Protein AF-A0AAV5D485-F1 (afdb_monomer_lite)

Radius of gyration: 48.55 Å; chains: 1; bounding box: 76×55×138 Å

Foldseek 3Di:
DVVLCVVQDDPNHGVDPLSVQLVVQLVVVQVVQVPDVPRDRQDPVNSVVSSVVSNVVSPPDDPPPPVAPPPRDDDDPVRVVVVVVVVVVVVVVVVVVVVVVVVVVVVVVVVVVVVVVVVVVVVVVVVVVVVVVVVVVVVVVVVVVPDDDD

Sequence (150 aa):
MELFMMTHTKNGEWTSEESREVYDNANNKITKRESRPYATAISDVEQNQTFQSANKETRSKSYKMHANGYLARYPTRKELLSEEYQRKVQQDASLVDAFRKLSERLEAQDAEWEEHRRQIEKMKKEREADREALKQAMSMMQAAQQRPSV

Structure (mmCIF, N/CA/C/O backbone):
data_AF-A0AAV5D485-F1
#
_entry.id   AF-A0AAV5D485-F1
#
loop_
_atom_site.group_PDB
_atom_site.id
_atom_site.type_symbol
_atom_site.label_atom_id
_atom_site.label_alt_id
_atom_site.label_comp_id
_atom_site.label_asym_id
_atom_site.label_entity_id
_atom_site.label_seq_id
_atom_site.pdbx_PDB_ins_code
_atom_site.Cartn_x
_atom_site.Cartn_y
_atom_site.Cartn_z
_atom_site.occupancy
_atom_site.B_iso_or_equiv
_atom_site.auth_seq_id
_atom_site.auth_comp_id
_atom_site.auth_asym_id
_atom_site.auth_atom_id
_atom_site.pdbx_PDB_model_num
ATOM 1 N N . MET A 1 1 ? -25.146 16.290 43.596 1.00 72.94 1 MET A N 1
ATOM 2 C CA . MET A 1 1 ? -24.415 15.363 44.502 1.00 72.94 1 MET A CA 1
ATOM 3 C C . MET A 1 1 ? -25.273 14.217 45.035 1.00 72.94 1 MET A C 1
ATOM 5 O O . MET A 1 1 ? -24.750 13.125 45.223 1.00 72.94 1 MET A O 1
ATOM 9 N N . GLU A 1 2 ? -26.576 14.425 45.219 1.00 76.75 2 GLU A N 1
ATOM 10 C CA . GLU A 1 2 ? -27.507 13.429 45.775 1.00 76.75 2 GLU A CA 1
ATOM 11 C C . GLU A 1 2 ? -27.517 12.085 45.036 1.00 76.75 2 GLU A C 1
ATOM 13 O O . GLU A 1 2 ? -27.433 11.039 45.671 1.00 76.75 2 GLU A O 1
ATOM 18 N N . LEU A 1 3 ? -27.516 12.094 43.697 1.00 80.12 3 LEU A N 1
ATOM 19 C CA . LEU A 1 3 ? -27.519 10.862 42.897 1.00 80.12 3 LEU A CA 1
ATOM 20 C C . LEU A 1 3 ? -26.296 9.964 43.166 1.00 80.12 3 LEU A C 1
ATOM 22 O O . LEU A 1 3 ? -26.411 8.738 43.172 1.00 80.12 3 LEU A O 1
ATOM 26 N N . PHE A 1 4 ? -25.126 10.561 43.413 1.00 80.94 4 PHE A N 1
ATOM 27 C CA . PHE A 1 4 ? -23.929 9.797 43.758 1.00 80.94 4 PHE A CA 1
ATOM 28 C C . PHE A 1 4 ? -24.048 9.185 45.155 1.00 80.94 4 PHE A C 1
ATOM 30 O O . PHE A 1 4 ? -23.771 8.003 45.325 1.00 80.94 4 PHE A O 1
ATOM 37 N N . MET A 1 5 ? -24.543 9.944 46.140 1.00 83.19 5 MET A N 1
ATOM 38 C CA . MET A 1 5 ? -24.822 9.386 47.467 1.00 83.19 5 MET A CA 1
ATOM 39 C C . MET A 1 5 ? -25.819 8.231 47.390 1.00 83.19 5 MET A C 1
ATOM 41 O O . MET A 1 5 ? -25.569 7.180 47.964 1.00 83.19 5 MET A O 1
ATOM 45 N N . MET A 1 6 ? -26.908 8.368 46.629 1.00 83.75 6 MET A N 1
ATOM 46 C CA . MET A 1 6 ? -27.919 7.312 46.494 1.00 83.75 6 MET A CA 1
ATOM 47 C C . MET A 1 6 ? -27.374 6.009 45.898 1.00 83.75 6 MET A C 1
ATOM 49 O O . MET A 1 6 ? -27.888 4.937 46.196 1.00 83.75 6 MET A O 1
ATOM 53 N N . THR A 1 7 ? -26.359 6.090 45.037 1.00 83.44 7 THR A N 1
ATOM 54 C CA . THR A 1 7 ? -25.790 4.923 44.344 1.00 83.44 7 THR A CA 1
ATOM 55 C C . THR A 1 7 ? -24.578 4.331 45.064 1.00 83.44 7 THR A C 1
ATOM 57 O O . THR A 1 7 ? -24.267 3.156 44.875 1.00 83.44 7 THR A O 1
ATOM 60 N N . HIS A 1 8 ? -23.923 5.118 45.921 1.00 82.38 8 HIS A N 1
ATOM 61 C CA . HIS A 1 8 ? -22.726 4.735 46.671 1.00 82.38 8 HIS A CA 1
ATOM 62 C C . HIS A 1 8 ? -22.936 4.686 48.190 1.00 82.38 8 HIS A C 1
ATOM 64 O O . HIS A 1 8 ? -21.973 4.540 48.942 1.00 82.38 8 HIS A O 1
ATOM 70 N N . THR A 1 9 ? -24.185 4.746 48.653 1.00 86.94 9 THR A N 1
ATOM 71 C CA . THR A 1 9 ? -24.559 4.451 50.039 1.00 86.94 9 THR A CA 1
ATOM 72 C C . THR A 1 9 ? -25.636 3.373 50.083 1.00 86.94 9 THR A C 1
ATOM 74 O O . THR A 1 9 ? -26.479 3.266 49.192 1.00 86.94 9 THR A O 1
ATOM 77 N N . LYS A 1 10 ? -25.606 2.542 51.122 1.00 87.88 10 LYS A N 1
ATOM 78 C CA . LYS A 1 10 ? -26.622 1.534 51.417 1.00 87.88 10 LYS A CA 1
ATOM 79 C C . LYS A 1 10 ? -26.998 1.676 52.884 1.00 87.88 10 LYS A C 1
ATOM 81 O O . LYS A 1 10 ? -26.129 1.633 53.743 1.00 87.88 10 LYS A O 1
ATOM 86 N N . ASN A 1 11 ? -28.286 1.863 53.171 1.00 86.44 11 ASN A N 1
ATOM 87 C CA . ASN A 1 11 ? -28.793 2.102 54.530 1.00 86.44 11 ASN A CA 1
ATOM 88 C C . ASN A 1 11 ? -28.126 3.297 55.249 1.00 86.44 11 ASN A C 1
ATOM 90 O O . ASN A 1 11 ? -27.992 3.286 56.467 1.00 86.44 11 ASN A O 1
ATOM 94 N N . GLY A 1 12 ? -27.700 4.321 54.501 1.00 83.06 12 GLY A N 1
ATOM 95 C CA . GLY A 1 12 ? -27.015 5.496 55.054 1.00 83.06 12 GLY A CA 1
ATOM 96 C C . GLY A 1 12 ? -25.510 5.316 55.289 1.00 83.06 12 GLY A C 1
ATOM 97 O O . GLY A 1 12 ? -24.844 6.281 55.651 1.00 83.06 12 GLY A O 1
ATOM 98 N N . GLU A 1 13 ? -24.958 4.129 55.033 1.00 87.62 13 GLU A N 1
ATOM 99 C CA . GLU A 1 13 ? -23.520 3.862 55.106 1.00 87.62 13 GLU A CA 1
ATOM 100 C C . GLU A 1 13 ? -22.894 3.842 53.709 1.00 87.62 13 GLU A C 1
ATOM 102 O O . GLU A 1 13 ? -23.501 3.362 52.751 1.00 87.62 13 GLU A O 1
ATOM 107 N N . TRP A 1 14 ? -21.668 4.350 53.576 1.00 90.25 14 TRP A N 1
ATOM 108 C CA . TRP A 1 14 ? -20.922 4.308 52.317 1.00 90.25 14 TRP A CA 1
ATOM 109 C C . TRP A 1 14 ? -20.621 2.868 51.900 1.00 90.25 14 TRP A C 1
ATOM 111 O O . TRP A 1 14 ? -20.167 2.057 52.701 1.00 90.25 14 TRP A O 1
ATOM 121 N N . THR A 1 15 ? -20.827 2.549 50.623 1.00 86.00 15 THR A N 1
ATOM 122 C CA . THR A 1 15 ? -20.554 1.206 50.087 1.00 86.00 15 THR A CA 1
ATOM 123 C C . THR A 1 15 ? -19.058 0.898 49.992 1.00 86.00 15 THR A C 1
ATOM 125 O O . THR A 1 15 ? -18.679 -0.265 49.887 1.00 86.00 15 THR A O 1
ATOM 128 N N . SER A 1 16 ? -18.204 1.926 50.004 1.00 86.12 16 SER A N 1
ATOM 129 C CA . SER A 1 16 ? -16.743 1.814 50.014 1.00 86.12 16 SER A CA 1
ATOM 130 C C . SER A 1 16 ? -16.101 3.104 50.524 1.00 86.12 16 SER A C 1
ATOM 132 O O . SER A 1 16 ? -16.638 4.193 50.302 1.00 86.12 16 SER A O 1
ATOM 134 N N . GLU A 1 17 ? -14.925 2.982 51.143 1.00 84.62 17 GLU A N 1
ATOM 135 C CA . GLU A 1 17 ? -14.122 4.134 51.579 1.00 84.62 17 GLU A CA 1
ATOM 136 C C . GLU A 1 17 ? -13.715 5.008 50.383 1.00 84.62 17 GLU A C 1
ATOM 138 O O . GLU A 1 17 ? -13.823 6.225 50.429 1.00 84.62 17 GLU A O 1
ATOM 143 N N . GLU A 1 18 ? -13.390 4.386 49.248 1.00 83.62 18 GLU A N 1
ATOM 144 C CA . GLU A 1 18 ? -13.063 5.083 47.997 1.00 83.62 18 GLU A CA 1
ATOM 145 C C . GLU A 1 18 ? -14.213 5.995 47.531 1.00 83.62 18 GLU A C 1
ATOM 147 O O . GLU A 1 18 ? -13.994 7.118 47.081 1.00 83.62 18 GLU A O 1
ATOM 152 N N . SER A 1 19 ? -15.465 5.540 47.664 1.00 84.75 19 SER A N 1
ATOM 153 C CA . SER A 1 19 ? -16.630 6.355 47.292 1.00 84.75 19 SER A CA 1
ATOM 154 C C . SER A 1 19 ? -16.843 7.525 48.249 1.00 84.75 19 SER A C 1
ATOM 156 O O . SER A 1 19 ? -17.218 8.615 47.810 1.00 84.75 19 SER A O 1
ATOM 158 N N . ARG A 1 20 ? -16.571 7.315 49.540 1.00 87.81 20 ARG A N 1
ATOM 159 C CA . ARG A 1 20 ? -16.595 8.371 50.553 1.00 87.81 20 ARG A CA 1
ATOM 160 C C . ARG A 1 20 ? -15.533 9.432 50.266 1.00 87.81 20 ARG A C 1
ATOM 162 O O . ARG A 1 20 ? -15.857 10.614 50.226 1.00 87.81 20 ARG A O 1
ATOM 169 N N . GLU A 1 21 ? -14.303 9.021 49.970 1.00 87.50 21 GLU A N 1
ATOM 170 C CA . GLU A 1 21 ? -13.198 9.926 49.633 1.00 87.50 21 GLU A CA 1
ATOM 171 C C . GLU A 1 21 ? -13.497 10.782 48.393 1.00 87.50 21 GLU A C 1
ATOM 173 O O . GLU A 1 21 ? -13.225 11.986 48.385 1.00 87.50 21 GLU A O 1
ATOM 178 N N . VAL A 1 22 ? -14.096 10.194 47.348 1.00 87.38 22 VAL A N 1
ATOM 179 C CA . VAL A 1 22 ? -14.544 10.933 46.153 1.00 87.38 22 VAL A CA 1
ATOM 180 C C . VAL A 1 22 ? -15.555 12.008 46.521 1.00 87.38 22 VAL A C 1
ATOM 182 O O . VAL A 1 22 ? -15.443 13.150 46.062 1.00 87.38 22 VAL A O 1
ATOM 185 N N . TYR A 1 23 ? -16.545 11.636 47.331 1.00 88.75 23 TYR A N 1
ATOM 186 C CA . TYR A 1 23 ? -17.597 12.542 47.756 1.00 88.75 23 TYR A CA 1
ATOM 187 C C . TYR A 1 23 ? -17.038 13.691 48.593 1.00 88.75 23 TYR A C 1
ATOM 189 O O . TYR A 1 23 ? -17.278 14.852 48.266 1.00 88.75 23 TYR A O 1
ATOM 197 N N . ASP A 1 24 ? -16.227 13.383 49.604 1.00 89.88 24 ASP A N 1
ATOM 198 C CA . ASP A 1 24 ? -15.631 14.373 50.496 1.00 89.88 24 ASP A CA 1
ATOM 199 C C . ASP A 1 24 ? -14.693 15.320 49.731 1.00 89.88 24 ASP A C 1
ATOM 201 O O . ASP A 1 24 ? -14.731 16.535 49.933 1.00 89.88 24 ASP A O 1
ATOM 205 N N . ASN A 1 25 ? -13.891 14.811 48.789 1.00 89.56 25 ASN A N 1
ATOM 206 C CA . ASN A 1 25 ? -13.032 15.633 47.931 1.00 89.56 25 ASN A CA 1
ATOM 207 C C . ASN A 1 25 ? -13.859 16.591 47.055 1.00 89.56 25 ASN A C 1
ATOM 209 O O . ASN A 1 25 ? -13.620 17.804 47.058 1.00 89.56 25 ASN A O 1
ATOM 213 N N . ALA A 1 26 ? -14.860 16.071 46.340 1.00 87.62 26 ALA A N 1
ATOM 214 C CA . ALA A 1 26 ? -15.723 16.885 45.491 1.00 87.62 26 ALA A CA 1
ATOM 215 C C . ALA A 1 26 ? -16.484 17.940 46.308 1.00 87.62 26 ALA A C 1
ATOM 217 O O . ALA A 1 26 ? -16.530 19.106 45.913 1.00 87.62 26 ALA A O 1
ATOM 218 N N . ASN A 1 27 ? -17.026 17.551 47.464 1.00 89.38 27 ASN A N 1
ATOM 219 C CA . ASN A 1 27 ? -17.780 18.434 48.348 1.00 89.38 27 ASN A CA 1
ATOM 220 C C . ASN A 1 27 ? -16.886 19.553 48.887 1.00 89.38 27 ASN A C 1
ATOM 222 O O . ASN A 1 27 ? -17.217 20.727 48.767 1.00 89.38 27 ASN A O 1
ATOM 226 N N . ASN A 1 28 ? -15.675 19.221 49.337 1.00 89.69 28 ASN A N 1
ATOM 227 C CA . ASN A 1 28 ? -14.696 20.214 49.771 1.00 89.69 28 ASN A CA 1
ATOM 228 C C . ASN A 1 28 ? -14.326 21.215 48.664 1.00 89.69 28 ASN A C 1
ATOM 230 O O . ASN A 1 28 ? -14.114 22.394 48.951 1.00 89.69 28 ASN A O 1
ATOM 234 N N . LYS A 1 29 ? -14.234 20.782 47.399 1.00 87.44 29 LYS A N 1
ATOM 235 C CA . LYS A 1 29 ? -13.955 21.673 46.257 1.00 87.44 29 LYS A CA 1
ATOM 236 C C . LYS A 1 29 ? -15.122 22.622 45.964 1.00 87.44 29 LYS A C 1
ATOM 238 O O . LYS A 1 29 ? -14.873 23.800 45.702 1.00 87.44 29 LYS A O 1
ATOM 243 N N . ILE A 1 30 ? -16.359 22.131 46.042 1.00 86.88 30 ILE A N 1
ATOM 244 C CA . ILE A 1 30 ? -17.581 22.933 45.874 1.00 86.88 30 ILE A CA 1
ATOM 245 C C . ILE A 1 30 ? -17.686 23.963 47.000 1.00 86.88 30 ILE A C 1
ATOM 247 O O . ILE A 1 30 ? -17.680 25.161 46.721 1.00 86.88 30 ILE A O 1
ATOM 251 N N . THR A 1 31 ? -17.613 23.529 48.259 1.00 87.31 31 THR A N 1
ATOM 252 C CA . THR A 1 31 ? -17.688 24.413 49.431 1.00 87.31 31 THR A CA 1
ATOM 253 C C . THR A 1 31 ? -16.603 25.491 49.409 1.00 87.31 31 THR A C 1
ATOM 255 O O . THR A 1 31 ? -16.870 26.660 49.678 1.00 87.31 31 THR A O 1
ATOM 258 N N . LYS A 1 32 ? -15.364 25.148 49.024 1.00 85.94 32 LYS A N 1
ATOM 259 C CA . LYS A 1 32 ? -14.275 26.134 48.879 1.00 85.94 32 LYS A CA 1
ATOM 260 C C . LYS A 1 32 ? -14.545 27.175 47.797 1.00 85.94 32 LYS A C 1
ATOM 262 O O . LYS A 1 32 ? -14.029 28.286 47.897 1.00 85.94 32 LYS A O 1
ATOM 267 N N . ARG A 1 33 ? -15.270 26.817 46.737 1.00 83.56 33 ARG A N 1
ATOM 268 C CA . ARG A 1 33 ? -15.612 27.731 45.643 1.00 83.56 33 ARG A CA 1
ATOM 269 C C . ARG A 1 33 ? -16.785 28.631 46.031 1.00 83.56 33 ARG A C 1
ATOM 271 O O . ARG A 1 33 ? -16.713 29.821 45.748 1.00 83.56 33 ARG A O 1
ATOM 278 N N . GLU A 1 34 ? -17.778 28.098 46.736 1.00 84.38 34 GLU A N 1
ATOM 279 C CA . GLU A 1 34 ? -18.914 28.860 47.279 1.00 84.38 34 GLU A CA 1
ATOM 280 C C . GLU A 1 34 ? -18.498 29.808 48.410 1.00 84.38 34 GLU A C 1
ATOM 282 O O . GLU A 1 34 ? -19.026 30.907 48.524 1.00 84.38 34 GLU A O 1
ATOM 287 N N . SER A 1 35 ? -17.485 29.439 49.198 1.00 84.19 35 SER A N 1
ATOM 288 C CA . SER A 1 35 ? -16.941 30.277 50.275 1.00 84.19 35 SER A CA 1
ATOM 289 C C . SER A 1 35 ? -16.144 31.499 49.783 1.00 84.19 35 SER A C 1
ATOM 291 O O . SER A 1 35 ? -15.653 32.274 50.610 1.00 84.19 35 SER A O 1
ATOM 293 N N . ARG A 1 36 ? -15.948 31.686 48.469 1.00 83.75 36 ARG A N 1
ATOM 294 C CA . ARG A 1 36 ? -15.207 32.841 47.936 1.00 83.75 36 ARG A CA 1
ATOM 295 C C . ARG A 1 36 ? -16.108 34.081 47.889 1.00 83.75 36 ARG A C 1
ATOM 297 O O . ARG A 1 36 ? -17.229 33.993 47.389 1.00 83.75 36 ARG A O 1
ATOM 304 N N . PRO A 1 37 ? -15.626 35.256 48.330 1.00 73.25 37 PRO A N 1
ATOM 305 C CA . PRO A 1 37 ? -16.383 36.491 48.175 1.00 73.25 37 PRO A CA 1
ATOM 306 C C . PRO A 1 37 ? -16.613 36.763 46.680 1.00 73.25 37 PRO A C 1
ATOM 308 O O . PRO A 1 37 ? -15.684 36.639 45.881 1.00 73.25 37 PRO A O 1
ATOM 311 N N . TYR A 1 38 ? -17.852 37.113 46.318 1.00 75.88 38 TYR A N 1
ATOM 312 C CA . TYR A 1 38 ? -18.328 37.308 44.936 1.00 75.88 38 TYR A CA 1
ATOM 313 C C . TYR A 1 38 ? -18.413 36.039 44.066 1.00 75.88 38 TYR A C 1
ATOM 315 O O . TYR A 1 38 ? -18.474 36.138 42.840 1.00 75.88 38 TYR A O 1
ATOM 323 N N . ALA A 1 39 ? -18.437 34.842 44.662 1.00 74.62 39 ALA A N 1
ATOM 324 C CA . ALA A 1 39 ? -18.691 33.619 43.909 1.00 74.62 39 ALA A CA 1
ATOM 325 C C . ALA A 1 39 ? -20.122 33.590 43.352 1.00 74.62 39 ALA A C 1
ATOM 327 O O . ALA A 1 39 ? -21.098 33.776 44.077 1.00 74.62 39 ALA A O 1
ATOM 328 N N . THR A 1 40 ? -20.249 33.317 42.055 1.00 80.12 40 THR A N 1
ATOM 329 C CA . THR A 1 40 ? -21.530 32.939 41.451 1.00 80.12 40 THR A CA 1
ATOM 330 C C . THR A 1 40 ? -21.951 31.569 41.981 1.00 80.12 40 THR A C 1
ATOM 332 O O . THR A 1 40 ? -21.098 30.695 42.163 1.00 80.12 40 THR A O 1
ATOM 335 N N . ALA A 1 41 ? -23.254 31.382 42.216 1.00 79.81 41 ALA A N 1
ATOM 336 C CA . ALA A 1 41 ? -23.816 30.081 42.565 1.00 79.81 41 ALA A CA 1
ATOM 337 C C . ALA A 1 41 ? -23.369 29.030 41.540 1.00 79.81 41 ALA A C 1
ATOM 339 O O . ALA A 1 41 ? -23.443 29.261 40.331 1.00 79.81 41 ALA A O 1
ATOM 340 N N . ILE A 1 42 ? -22.861 27.902 42.031 1.00 81.25 42 ILE A N 1
ATOM 341 C CA . ILE A 1 42 ? -22.319 26.851 41.175 1.00 81.25 42 ILE A CA 1
ATOM 342 C C . ILE A 1 42 ? -23.494 26.131 40.524 1.00 81.25 42 ILE A C 1
ATOM 344 O O . ILE A 1 42 ? -24.352 25.587 41.214 1.00 81.25 42 ILE A O 1
ATOM 348 N N . SER A 1 43 ? -23.523 26.122 39.195 1.00 85.25 43 SER A N 1
ATOM 349 C CA . SER A 1 43 ? -24.560 25.410 38.448 1.00 85.25 43 SER A CA 1
ATOM 350 C C . SER A 1 43 ? -24.423 23.890 38.591 1.00 85.25 43 SER A C 1
ATOM 352 O O . SER A 1 43 ? -23.322 23.369 38.785 1.00 85.25 43 SER A O 1
ATOM 354 N N . ASP A 1 44 ? -25.517 23.150 38.399 1.00 79.00 44 ASP A N 1
ATOM 355 C CA . ASP A 1 44 ? -25.516 21.677 38.445 1.00 79.00 44 ASP A CA 1
ATOM 356 C C . ASP A 1 44 ? -24.479 21.049 37.498 1.00 79.00 44 ASP A C 1
ATOM 358 O O . ASP A 1 44 ? -23.845 20.039 37.820 1.00 79.00 44 ASP A O 1
ATOM 362 N N . VAL A 1 45 ? -24.254 21.675 36.337 1.00 80.06 45 VAL A N 1
ATOM 363 C CA . VAL A 1 45 ? -23.249 21.246 35.353 1.00 80.06 45 VAL A CA 1
ATOM 364 C C . VAL A 1 45 ? -21.835 21.368 35.928 1.00 80.06 45 VAL A C 1
ATOM 366 O O . VAL A 1 45 ? -21.031 20.442 35.803 1.00 80.06 45 VAL A O 1
ATOM 369 N N . GLU A 1 46 ? -21.532 22.471 36.610 1.00 82.19 46 GLU A N 1
ATOM 370 C CA . GLU A 1 46 ? -20.226 22.707 37.233 1.00 82.19 46 GLU A CA 1
ATOM 371 C C . GLU A 1 46 ? -20.001 21.839 38.475 1.00 82.19 46 GLU A C 1
ATOM 373 O O . GLU A 1 46 ? -18.880 21.369 38.708 1.00 82.19 46 GLU A O 1
ATOM 378 N N . GLN A 1 47 ? -21.058 21.577 39.251 1.00 81.00 47 GLN A N 1
ATOM 379 C CA . GLN A 1 47 ? -21.007 20.622 40.357 1.00 81.00 47 GLN A CA 1
ATOM 380 C C . GLN A 1 47 ? -20.683 19.217 39.836 1.00 81.00 47 GLN A C 1
ATOM 382 O O . GLN A 1 47 ? -19.778 18.555 40.347 1.00 81.00 47 GLN A O 1
ATOM 387 N N . ASN A 1 48 ? -21.362 18.778 38.771 1.00 80.31 48 ASN A N 1
ATOM 388 C CA . ASN A 1 48 ? -21.111 17.487 38.133 1.00 80.31 48 ASN A CA 1
ATOM 389 C C . ASN A 1 48 ? -19.688 17.394 37.562 1.00 80.31 48 ASN A C 1
ATOM 391 O O . ASN A 1 48 ? -19.024 16.367 37.695 1.00 80.31 48 ASN A O 1
ATOM 395 N N . GLN A 1 49 ? -19.176 18.471 36.966 1.00 83.19 49 GLN A N 1
ATOM 396 C CA . GLN A 1 49 ? -17.814 18.493 36.437 1.00 83.19 49 GLN A CA 1
ATOM 397 C C . GLN A 1 49 ? -16.754 18.405 37.544 1.00 83.19 49 GLN A C 1
ATOM 399 O O . GLN A 1 49 ? -15.773 17.671 37.401 1.00 83.19 49 GLN A O 1
ATOM 404 N N . THR A 1 50 ? -16.979 19.090 38.667 1.00 84.62 50 THR A N 1
ATOM 405 C CA . THR A 1 50 ? -16.137 18.997 39.874 1.00 84.62 50 THR A CA 1
ATOM 406 C C . THR A 1 50 ? -16.161 17.586 40.466 1.00 84.62 50 THR A C 1
ATOM 408 O O . THR A 1 50 ? -15.149 17.068 40.935 1.00 84.62 50 THR A O 1
ATOM 411 N N . PHE A 1 51 ? -17.315 16.931 40.397 1.00 81.00 51 PHE A N 1
ATOM 412 C CA . PHE A 1 51 ? -17.480 15.563 40.853 1.00 81.00 51 PHE A CA 1
ATOM 413 C C . PHE A 1 51 ? -16.731 14.554 39.964 1.00 81.00 51 PHE A C 1
ATOM 415 O O . PHE A 1 51 ? -15.983 13.704 40.449 1.00 81.00 51 PHE A O 1
ATOM 422 N N . GLN A 1 52 ? -16.873 14.676 38.642 1.00 77.75 52 GLN A N 1
ATOM 423 C CA . GLN A 1 52 ? -16.171 13.819 37.685 1.00 77.75 52 GLN A CA 1
ATOM 424 C C . GLN A 1 52 ? -14.649 13.958 37.777 1.00 77.75 52 GLN A C 1
ATOM 426 O O . GLN A 1 52 ? -13.945 12.964 37.596 1.00 77.75 52 GLN A O 1
ATOM 431 N N . SER A 1 53 ? -14.125 15.156 38.052 1.00 81.56 53 SER A N 1
ATOM 432 C CA . SER A 1 53 ? -12.685 15.343 38.250 1.00 81.56 53 SER A CA 1
ATOM 433 C C . SER A 1 53 ? -12.193 14.676 39.538 1.00 81.56 53 SER A C 1
ATOM 435 O O . SER A 1 53 ? -11.218 13.932 39.481 1.00 81.56 53 SER A O 1
ATOM 437 N N . ALA A 1 54 ? -12.905 14.821 40.661 1.00 83.19 54 ALA A N 1
ATOM 438 C CA . ALA A 1 54 ? -12.567 14.141 41.919 1.00 83.19 54 ALA A CA 1
ATOM 439 C C . ALA A 1 54 ? -12.603 12.601 41.804 1.00 83.19 54 ALA A C 1
ATOM 441 O O . ALA A 1 54 ? -11.732 11.910 42.331 1.00 83.19 54 ALA A O 1
ATOM 442 N N . ASN A 1 55 ? -13.565 12.050 41.059 1.00 77.25 55 ASN A N 1
ATOM 443 C CA . ASN A 1 55 ? -13.651 10.610 40.789 1.00 77.25 55 ASN A CA 1
ATOM 444 C C . ASN A 1 55 ? -12.495 10.100 39.899 1.00 77.25 55 ASN A C 1
ATOM 446 O O . ASN A 1 55 ? -12.021 8.977 40.049 1.00 77.25 55 ASN A O 1
ATOM 450 N N . LYS A 1 56 ? -12.007 10.927 38.965 1.00 74.75 56 LYS A N 1
ATOM 451 C CA . LYS A 1 56 ? -10.832 10.593 38.140 1.00 74.75 56 LYS A CA 1
ATOM 452 C C . LYS A 1 56 ? -9.526 10.641 38.932 1.00 74.75 56 LYS A C 1
ATOM 454 O O . LYS A 1 56 ? -8.658 9.811 38.693 1.00 74.75 56 LYS A O 1
ATOM 459 N N . GLU A 1 57 ? -9.386 11.596 39.850 1.00 74.69 57 GLU A N 1
ATOM 460 C CA . GLU A 1 57 ? -8.193 11.746 40.700 1.00 74.69 57 GLU A CA 1
ATOM 461 C C . GLU A 1 57 ? -7.991 10.550 41.645 1.00 74.69 57 GLU A C 1
ATOM 463 O O . GLU A 1 57 ? -6.861 10.139 41.892 1.00 74.69 57 GLU A O 1
ATOM 468 N N . THR A 1 58 ? -9.083 9.974 42.145 1.00 65.81 58 THR A N 1
ATOM 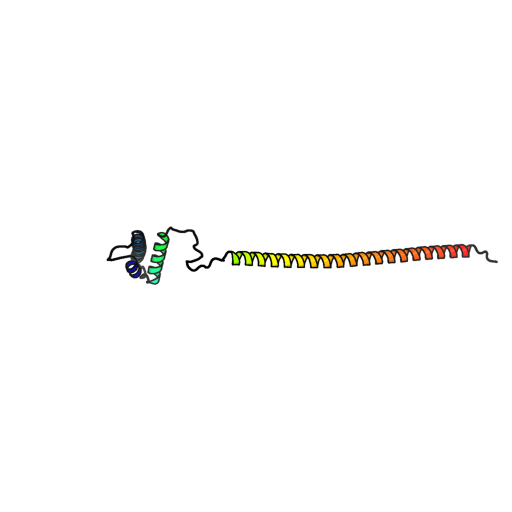469 C CA . THR A 1 58 ? -9.088 8.842 43.091 1.00 65.81 58 THR A CA 1
ATOM 470 C C . THR A 1 58 ? -9.005 7.479 42.396 1.00 65.81 58 THR A C 1
ATOM 472 O O . THR A 1 58 ? -8.381 6.555 42.918 1.00 65.81 58 THR A O 1
ATOM 475 N N . ARG A 1 59 ? -9.554 7.325 41.178 1.00 58.94 59 ARG A N 1
ATOM 476 C CA . ARG A 1 59 ? -9.438 6.081 40.391 1.00 58.94 59 ARG A CA 1
ATOM 477 C C . ARG A 1 59 ? -8.092 5.972 39.673 1.00 58.94 59 ARG A C 1
ATOM 479 O O . ARG A 1 59 ? -8.010 6.011 38.447 1.00 58.94 59 ARG A O 1
ATOM 486 N N . SER A 1 60 ? -7.029 5.706 40.424 1.00 59.91 60 SER A N 1
ATOM 487 C CA . SER A 1 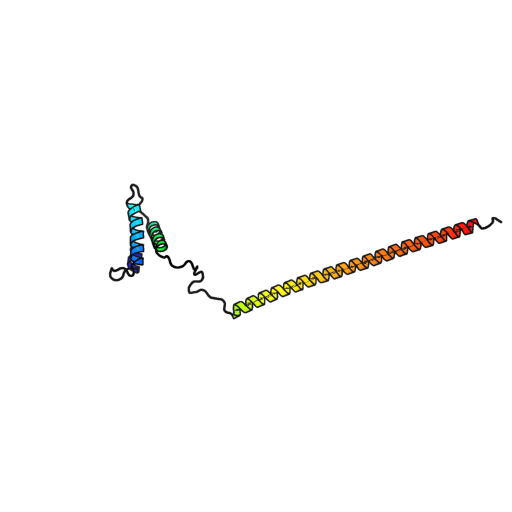60 ? -5.744 5.273 39.862 1.00 59.91 60 SER A CA 1
ATOM 488 C C . SER A 1 60 ? -5.710 3.756 39.631 1.00 59.91 60 SER A C 1
ATOM 490 O O . SER A 1 60 ? -4.990 3.071 40.341 1.00 59.91 60 SER A O 1
ATOM 492 N N . LYS A 1 61 ? -6.470 3.197 38.667 1.00 52.75 61 LYS A N 1
ATOM 493 C CA . LYS A 1 61 ? -6.227 1.831 38.120 1.00 52.75 61 LYS A CA 1
ATOM 494 C C . LYS A 1 61 ? -6.739 1.669 36.684 1.00 52.75 61 LYS A C 1
ATOM 496 O O . LYS A 1 61 ? -7.824 1.146 36.460 1.00 52.75 61 LYS A O 1
ATOM 501 N N . SER A 1 62 ? -5.920 2.097 35.720 1.00 48.09 62 SER A N 1
ATOM 502 C CA . SER A 1 62 ? -5.509 1.325 34.530 1.00 48.09 62 SER A CA 1
ATOM 503 C C . SER A 1 62 ? -5.009 2.281 33.440 1.00 48.09 62 SER A C 1
ATOM 505 O O . SER A 1 62 ? -5.790 2.904 32.731 1.00 48.09 62 SER A O 1
ATOM 507 N N . TYR A 1 63 ? -3.688 2.357 33.263 1.00 47.00 63 TYR A N 1
ATOM 508 C CA . TYR A 1 63 ? -3.072 2.927 32.056 1.00 47.00 63 TYR A CA 1
ATOM 509 C C . TYR A 1 63 ? -3.278 2.013 30.828 1.00 47.00 63 TYR A C 1
ATOM 511 O O . TYR A 1 63 ? -2.902 2.359 29.711 1.00 47.00 63 TYR A O 1
ATOM 519 N N . LYS A 1 64 ? -3.896 0.830 30.997 1.00 48.50 64 LYS A N 1
ATOM 520 C CA . LYS A 1 64 ? -4.363 0.053 29.852 1.00 48.50 64 LYS A CA 1
ATOM 521 C C . LYS A 1 64 ? -5.615 0.741 29.339 1.00 48.50 64 LYS A C 1
ATOM 523 O O . LYS A 1 64 ? -6.685 0.618 29.928 1.00 48.50 64 LYS A O 1
ATOM 528 N N . MET A 1 65 ? -5.470 1.433 28.215 1.00 48.12 65 MET A N 1
ATOM 529 C CA . MET A 1 65 ? -6.563 1.636 27.276 1.00 48.12 65 MET A CA 1
ATOM 530 C C . MET A 1 65 ? -7.296 0.297 27.114 1.00 48.12 65 MET A C 1
ATOM 532 O O . MET A 1 65 ? -6.854 -0.577 26.371 1.00 48.12 65 MET A O 1
ATOM 536 N N . HIS A 1 66 ? -8.414 0.106 27.815 1.00 52.81 66 HIS A N 1
ATOM 537 C CA . HIS A 1 66 ? -9.394 -0.909 27.453 1.00 52.81 66 HIS A CA 1
ATOM 538 C C . HIS A 1 66 ? -10.108 -0.375 26.212 1.00 52.81 66 HIS A C 1
ATOM 540 O O . HIS A 1 66 ? -11.281 -0.026 26.254 1.00 52.81 66 HIS A O 1
ATOM 546 N N . ALA A 1 67 ? -9.370 -0.242 25.107 1.00 52.69 67 ALA A N 1
ATOM 547 C CA . ALA A 1 67 ? -9.859 0.309 23.847 1.00 52.69 67 ALA A CA 1
ATOM 548 C C . ALA A 1 67 ? -10.892 -0.598 23.166 1.00 52.69 67 ALA A C 1
ATOM 550 O O . ALA A 1 67 ? -11.271 -0.350 22.035 1.00 52.69 67 ALA A O 1
ATOM 551 N N . ASN A 1 68 ? -11.358 -1.636 23.849 1.00 59.56 68 ASN A N 1
ATOM 552 C CA . ASN A 1 68 ? -12.280 -2.627 23.353 1.00 59.56 68 ASN A CA 1
ATOM 553 C C . ASN A 1 68 ? -13.171 -2.986 24.542 1.00 59.56 68 ASN A C 1
ATOM 555 O O . ASN A 1 68 ? -12.769 -3.743 25.424 1.00 59.56 68 ASN A O 1
ATOM 559 N N . GLY A 1 69 ? -14.331 -2.329 24.627 1.00 65.25 69 GLY A N 1
ATOM 560 C CA . GLY A 1 69 ? -15.315 -2.579 25.677 1.00 65.25 69 GLY A CA 1
ATOM 561 C C . GLY A 1 69 ? -15.759 -4.044 25.704 1.00 65.25 69 GLY A C 1
ATOM 562 O O . GLY A 1 69 ? -15.425 -4.836 24.832 1.00 65.25 69 GLY A O 1
ATOM 563 N N . TYR A 1 70 ? -16.577 -4.405 26.682 1.00 67.81 70 TYR A N 1
ATOM 564 C CA . TYR A 1 70 ? -17.134 -5.756 26.868 1.00 67.81 70 TYR A CA 1
ATOM 565 C C . TYR A 1 70 ? -17.909 -6.311 25.648 1.00 67.81 70 TYR A C 1
ATOM 567 O O . TYR A 1 70 ? -18.185 -7.504 25.598 1.00 67.81 70 TYR A O 1
ATOM 575 N N . LEU A 1 71 ? -18.229 -5.473 24.654 1.00 73.62 71 LEU A N 1
ATOM 576 C CA . LEU A 1 71 ? -18.847 -5.854 23.375 1.00 73.62 71 LEU A CA 1
ATOM 577 C C . LEU A 1 71 ? -17.866 -5.918 22.193 1.00 73.62 71 LEU A C 1
ATOM 579 O O . LEU A 1 71 ? -18.289 -6.118 21.055 1.00 73.62 71 LEU A O 1
ATOM 583 N N . ALA A 1 72 ? -16.571 -5.715 22.420 1.00 72.62 72 ALA A N 1
ATOM 584 C CA . ALA A 1 72 ? -15.594 -5.739 21.349 1.00 72.62 72 ALA A CA 1
ATOM 585 C C . ALA A 1 72 ? -15.474 -7.149 20.768 1.00 72.62 72 ALA A C 1
ATOM 587 O O . ALA A 1 72 ? -15.096 -8.107 21.446 1.00 72.62 72 ALA A O 1
ATOM 588 N N . ARG A 1 73 ? -15.794 -7.263 19.480 1.00 78.94 73 ARG A N 1
ATOM 589 C CA . ARG A 1 73 ? -15.543 -8.475 18.713 1.00 78.94 73 ARG A CA 1
ATOM 590 C C . ARG A 1 73 ? -14.078 -8.520 18.318 1.00 78.94 73 ARG A C 1
ATOM 592 O O . ARG A 1 73 ? -13.600 -7.658 17.587 1.00 78.94 73 ARG A O 1
ATOM 599 N N . TYR A 1 74 ? -13.394 -9.554 18.783 1.00 80.81 74 TYR A N 1
ATOM 600 C CA . TYR A 1 74 ? -12.057 -9.879 18.315 1.00 80.81 74 TYR A CA 1
ATOM 601 C C . TYR A 1 74 ? -12.152 -10.723 17.043 1.00 80.81 74 TYR A C 1
ATOM 603 O O . TYR A 1 74 ? -12.978 -11.643 17.003 1.00 80.81 74 TYR A O 1
ATOM 611 N N . PRO A 1 75 ? -11.312 -10.446 16.032 1.00 86.12 75 PRO A N 1
ATOM 612 C CA . PRO A 1 75 ? -11.204 -11.300 14.865 1.00 86.12 75 PRO A CA 1
ATOM 613 C C . PRO A 1 75 ? -10.887 -12.729 15.288 1.00 86.12 75 PRO A C 1
ATOM 615 O O . PRO A 1 75 ? -10.002 -12.994 16.107 1.00 86.12 75 PRO A O 1
ATOM 618 N N . THR A 1 76 ? -11.617 -13.669 14.715 1.00 91.62 76 THR A N 1
ATOM 619 C CA . THR A 1 76 ? -11.317 -15.085 14.844 1.00 91.62 76 THR A CA 1
ATOM 620 C C . THR A 1 76 ? -10.022 -15.409 14.103 1.00 91.62 76 THR A C 1
ATOM 622 O O . THR A 1 76 ? -9.645 -14.755 13.130 1.00 91.62 76 THR A O 1
ATOM 625 N N . ARG A 1 77 ? -9.348 -16.491 14.505 1.00 93.75 77 ARG A N 1
ATOM 626 C CA . ARG A 1 77 ? -8.138 -16.971 13.815 1.00 93.75 77 ARG A CA 1
ATOM 627 C C . ARG A 1 77 ? -8.363 -17.183 12.312 1.00 93.75 77 ARG A C 1
ATOM 629 O O . ARG A 1 77 ? -7.458 -16.950 11.522 1.00 93.75 77 ARG A O 1
ATOM 636 N N . LYS A 1 78 ? -9.565 -17.619 11.922 1.00 95.19 78 LYS A N 1
ATOM 637 C CA . LYS A 1 78 ? -9.943 -17.804 10.516 1.00 95.19 78 LYS A CA 1
ATOM 638 C C . LYS A 1 78 ? -9.989 -16.473 9.762 1.00 95.19 78 LYS A C 1
ATOM 640 O O . LYS A 1 78 ? -9.495 -16.416 8.644 1.00 95.19 78 LYS A O 1
ATOM 645 N N . GLU A 1 79 ? -10.564 -15.435 10.366 1.00 93.50 79 GLU A N 1
ATOM 646 C CA . GLU A 1 79 ? -10.637 -14.096 9.768 1.00 93.50 79 GLU A CA 1
ATOM 647 C C . GLU A 1 79 ? -9.234 -13.510 9.581 1.00 93.50 79 GLU A C 1
ATOM 649 O O . GLU A 1 79 ? -8.901 -13.103 8.471 1.00 93.50 79 GLU A O 1
ATOM 654 N N . LEU A 1 80 ? -8.375 -13.603 10.603 1.00 95.44 80 LEU A N 1
ATOM 655 C CA . LEU A 1 80 ? -6.975 -13.168 10.508 1.00 95.44 80 LEU A CA 1
ATOM 656 C C . LEU A 1 80 ? -6.223 -13.884 9.376 1.00 95.44 80 LEU A C 1
ATOM 658 O O . LEU A 1 80 ? -5.603 -13.238 8.537 1.00 95.44 80 LEU A O 1
ATOM 662 N N . LEU A 1 81 ? -6.330 -15.215 9.302 1.00 96.44 81 LEU A N 1
ATOM 663 C CA . LEU A 1 81 ? -5.687 -15.997 8.239 1.00 96.44 81 LEU A CA 1
ATOM 664 C C . LEU A 1 81 ? -6.238 -15.657 6.847 1.00 96.44 81 LEU A C 1
ATOM 666 O O . LEU A 1 81 ? -5.490 -15.653 5.871 1.00 96.44 81 LEU A O 1
ATOM 670 N N . SER A 1 82 ? -7.538 -15.374 6.736 1.00 95.69 82 SER A N 1
ATOM 671 C CA . SER A 1 82 ? -8.142 -14.982 5.461 1.00 95.69 82 SER A CA 1
ATOM 672 C C . SER A 1 82 ? -7.670 -13.606 4.992 1.00 95.69 82 SER A C 1
ATOM 674 O O . SER A 1 82 ? -7.409 -13.427 3.804 1.00 95.69 82 SER A O 1
ATOM 676 N N . GLU A 1 83 ? -7.494 -12.662 5.916 1.00 94.94 83 GLU A N 1
ATOM 677 C CA . GLU A 1 83 ? -6.985 -11.323 5.625 1.00 94.94 83 GLU A CA 1
ATOM 678 C C . GLU A 1 83 ? -5.502 -11.368 5.229 1.00 94.94 83 GLU A C 1
ATOM 680 O O . GLU A 1 83 ? -5.100 -10.757 4.236 1.00 94.94 83 GLU A O 1
ATOM 685 N N . GLU A 1 84 ? -4.690 -12.158 5.938 1.00 95.38 84 GLU A N 1
ATOM 686 C CA . GLU A 1 84 ? -3.292 -12.406 5.570 1.00 95.38 84 GLU A CA 1
ATOM 687 C C . GLU A 1 84 ? -3.172 -13.020 4.173 1.00 95.38 84 GLU A C 1
ATOM 689 O O . GLU A 1 84 ? -2.355 -12.569 3.364 1.00 95.38 84 GLU A O 1
ATOM 694 N N . TYR A 1 85 ? -4.012 -14.010 3.864 1.00 97.06 85 TYR A N 1
ATOM 695 C CA . TYR A 1 85 ? -4.059 -14.623 2.541 1.00 97.06 85 TYR A CA 1
ATOM 696 C C . TYR A 1 85 ? -4.441 -13.607 1.458 1.00 97.06 85 TYR A C 1
ATOM 698 O O . TYR A 1 85 ? -3.758 -13.510 0.441 1.00 97.06 85 TYR A O 1
ATOM 706 N N . GLN A 1 86 ? -5.477 -12.795 1.680 1.00 96.69 86 GLN A N 1
ATOM 707 C CA . GLN A 1 86 ? -5.872 -11.752 0.731 1.00 96.69 86 GLN A CA 1
ATOM 708 C C . GLN A 1 86 ? -4.764 -10.719 0.512 1.00 96.69 86 GLN A C 1
ATOM 710 O O . GLN A 1 86 ? -4.494 -10.349 -0.632 1.00 96.69 86 GLN A O 1
ATOM 715 N N . ARG A 1 87 ? -4.069 -10.295 1.577 1.00 96.19 87 ARG A N 1
ATOM 716 C CA . ARG A 1 87 ? -2.899 -9.415 1.448 1.00 96.19 87 ARG A CA 1
ATOM 717 C C . ARG A 1 87 ? -1.808 -10.050 0.596 1.00 96.19 87 ARG A C 1
ATOM 719 O O . ARG A 1 87 ? -1.233 -9.361 -0.241 1.00 96.19 87 ARG A O 1
ATOM 726 N N . LYS A 1 88 ? -1.526 -11.342 0.785 1.00 96.31 88 LYS A N 1
ATOM 727 C CA . LYS A 1 88 ? -0.543 -12.068 -0.030 1.00 96.31 88 LYS A CA 1
ATOM 728 C C . LYS A 1 88 ? -0.944 -12.120 -1.499 1.00 96.31 88 LYS A C 1
ATOM 730 O O . LYS A 1 88 ? -0.147 -11.739 -2.345 1.00 96.31 88 LYS A O 1
ATOM 735 N N . VAL A 1 89 ? -2.195 -12.463 -1.792 1.00 97.19 89 VAL A N 1
ATOM 736 C CA . VAL A 1 89 ? -2.717 -12.482 -3.167 1.00 97.19 89 VAL A CA 1
ATOM 737 C C . VAL A 1 89 ? -2.583 -11.111 -3.840 1.00 97.19 89 VAL A C 1
ATOM 739 O O . VAL A 1 89 ? -2.172 -11.030 -4.995 1.00 97.19 89 VAL A O 1
ATOM 742 N N . GLN A 1 90 ? -2.883 -10.021 -3.128 1.00 95.69 90 GLN A N 1
ATOM 743 C CA . GLN A 1 90 ? -2.719 -8.665 -3.664 1.00 95.69 90 GLN A CA 1
ATOM 744 C C . GLN A 1 90 ? -1.248 -8.305 -3.918 1.00 95.69 90 GLN A C 1
ATOM 746 O O . GLN A 1 90 ? -0.934 -7.692 -4.939 1.00 95.69 90 GLN A O 1
ATOM 751 N N . GLN A 1 91 ? -0.346 -8.691 -3.010 1.00 96.06 91 GLN A N 1
ATOM 752 C CA . GLN A 1 91 ? 1.095 -8.492 -3.188 1.00 96.06 91 GLN A CA 1
ATOM 753 C C . GLN A 1 91 ? 1.613 -9.246 -4.415 1.00 96.06 91 GLN A C 1
ATOM 755 O O . GLN A 1 91 ? 2.306 -8.657 -5.243 1.00 96.06 91 GLN A O 1
ATOM 760 N N . ASP A 1 92 ? 1.225 -10.511 -4.564 1.00 96.44 92 ASP A N 1
ATOM 761 C CA . ASP A 1 92 ? 1.646 -11.350 -5.683 1.00 96.44 92 ASP A CA 1
ATOM 762 C C . ASP A 1 92 ? 1.099 -10.813 -7.012 1.00 96.44 92 ASP A C 1
ATOM 764 O O . ASP A 1 92 ? 1.838 -10.711 -7.990 1.00 96.44 92 ASP A O 1
ATOM 768 N N . ALA A 1 93 ? -0.162 -10.367 -7.046 1.00 95.75 93 ALA A N 1
ATOM 769 C CA . ALA A 1 93 ? -0.748 -9.741 -8.230 1.00 95.75 93 ALA A CA 1
ATOM 770 C C . ALA A 1 93 ? 0.005 -8.466 -8.649 1.00 95.75 93 ALA A C 1
ATOM 772 O O . ALA A 1 93 ? 0.291 -8.272 -9.832 1.00 95.75 93 ALA A O 1
ATOM 773 N N . SER A 1 94 ? 0.378 -7.618 -7.684 1.00 95.62 94 SER A N 1
ATOM 774 C CA . SER A 1 94 ? 1.183 -6.421 -7.957 1.00 95.62 94 SER A CA 1
ATOM 775 C C . SER A 1 94 ? 2.580 -6.769 -8.473 1.00 95.62 94 SER A C 1
ATOM 777 O O . SER A 1 94 ? 3.114 -6.047 -9.316 1.00 95.62 94 SER A O 1
ATOM 779 N N . LEU A 1 95 ? 3.186 -7.844 -7.966 1.00 97.06 95 LEU A N 1
ATOM 780 C CA . LEU A 1 95 ? 4.508 -8.287 -8.397 1.00 97.06 95 LEU A CA 1
ATOM 781 C C . LEU A 1 95 ? 4.473 -8.819 -9.834 1.00 97.06 95 LEU A C 1
ATOM 783 O O . LEU A 1 95 ? 5.316 -8.444 -10.645 1.00 97.06 95 LEU A O 1
ATOM 787 N N . VAL A 1 96 ? 3.474 -9.640 -10.166 1.00 97.25 96 VAL A N 1
ATOM 788 C CA . VAL A 1 96 ? 3.271 -10.165 -11.526 1.00 97.25 96 VAL A CA 1
ATOM 789 C C . VAL A 1 96 ? 3.051 -9.030 -12.528 1.00 97.25 96 VAL A C 1
ATOM 791 O O . VAL A 1 96 ? 3.641 -9.046 -13.607 1.00 97.25 96 VAL A O 1
ATOM 794 N N . ASP A 1 97 ? 2.266 -8.010 -12.171 1.00 97.38 97 ASP A N 1
ATOM 795 C CA . ASP A 1 97 ? 2.062 -6.840 -13.032 1.00 97.38 97 ASP A CA 1
ATOM 796 C C . ASP A 1 97 ? 3.363 -6.054 -13.274 1.00 97.38 97 ASP A C 1
ATOM 798 O O . ASP A 1 97 ? 3.650 -5.647 -14.402 1.00 97.38 97 ASP A O 1
ATOM 802 N N . ALA A 1 98 ? 4.181 -5.874 -12.233 1.00 96.88 98 ALA A N 1
ATOM 803 C CA . ALA A 1 98 ? 5.480 -5.219 -12.357 1.00 96.88 98 ALA A CA 1
ATOM 804 C C . ALA A 1 98 ? 6.440 -6.014 -13.257 1.00 96.88 98 ALA A C 1
ATOM 806 O O . ALA A 1 98 ? 7.102 -5.422 -14.111 1.00 96.88 98 ALA A O 1
ATOM 807 N N . PHE A 1 99 ? 6.477 -7.344 -13.110 1.00 97.62 99 PHE A N 1
ATOM 808 C CA . PHE A 1 99 ? 7.264 -8.215 -13.984 1.00 97.62 99 PHE A CA 1
ATOM 809 C C . PHE A 1 99 ? 6.812 -8.123 -15.437 1.00 97.62 99 PHE A C 1
ATOM 811 O O . PHE A 1 99 ? 7.651 -7.933 -16.310 1.00 97.62 99 PHE A O 1
ATOM 818 N N . ARG A 1 100 ? 5.501 -8.170 -15.697 1.00 97.25 100 ARG A N 1
ATOM 819 C CA . ARG A 1 100 ? 4.954 -8.015 -17.052 1.00 97.25 100 ARG A CA 1
ATOM 820 C C . ARG A 1 100 ? 5.407 -6.704 -17.698 1.00 97.25 100 ARG A C 1
ATOM 822 O O . ARG A 1 100 ? 5.938 -6.721 -18.801 1.00 97.25 100 ARG A O 1
ATOM 829 N N . LYS A 1 101 ? 5.268 -5.579 -16.989 1.00 96.75 101 LYS A N 1
ATOM 830 C CA . LYS A 1 101 ? 5.707 -4.261 -17.484 1.00 96.75 101 LYS A CA 1
ATOM 831 C C . LYS A 1 101 ? 7.208 -4.207 -17.756 1.00 96.75 101 LYS A C 1
ATOM 833 O O . LYS A 1 101 ? 7.642 -3.504 -18.665 1.00 96.75 101 LYS A O 1
ATOM 838 N N . LEU A 1 102 ? 8.012 -4.894 -16.945 1.00 97.12 102 LEU A N 1
ATOM 839 C CA . LEU A 1 102 ? 9.452 -4.973 -17.164 1.00 97.12 102 LEU A CA 1
ATOM 840 C C . LEU A 1 102 ? 9.768 -5.779 -18.427 1.00 97.12 102 LEU A C 1
ATOM 842 O O . LEU A 1 102 ? 10.566 -5.318 -19.233 1.00 97.12 102 LEU A O 1
ATOM 846 N N . SER A 1 103 ? 9.117 -6.929 -18.614 1.00 96.31 103 SER A N 1
ATOM 847 C CA . SER A 1 103 ? 9.262 -7.754 -19.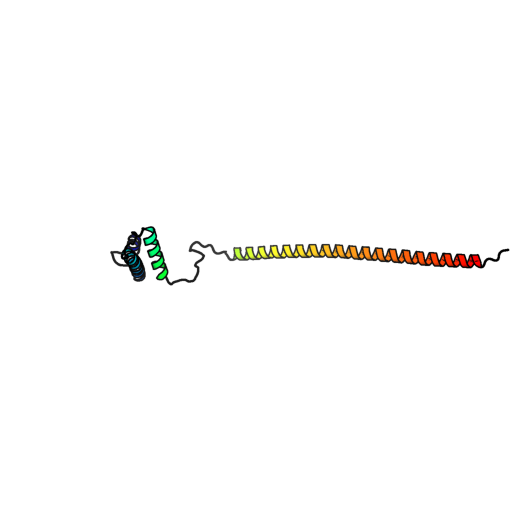817 1.00 96.31 103 SER A CA 1
ATOM 848 C C . SER A 1 103 ? 8.885 -6.986 -21.083 1.00 96.31 103 SER A C 1
ATOM 850 O O . SER A 1 103 ? 9.681 -6.951 -22.012 1.00 96.31 103 SER A O 1
ATOM 852 N N . GLU A 1 104 ? 7.751 -6.279 -21.085 1.00 96.38 104 GLU A N 1
ATOM 853 C CA . GLU A 1 104 ? 7.322 -5.440 -22.218 1.00 96.38 104 GLU A CA 1
ATOM 854 C C . GLU A 1 104 ? 8.362 -4.363 -22.572 1.00 96.38 104 GLU A C 1
ATOM 856 O O . GLU A 1 104 ? 8.640 -4.113 -23.744 1.00 96.38 104 GLU A O 1
ATOM 861 N N . ARG A 1 105 ? 8.981 -3.729 -21.566 1.00 96.12 105 ARG A N 1
ATOM 862 C CA . ARG A 1 105 ? 10.049 -2.738 -21.791 1.00 96.12 105 ARG A CA 1
ATOM 863 C C . ARG A 1 105 ? 11.312 -3.364 -22.364 1.00 96.12 105 ARG A C 1
ATOM 865 O O . ARG A 1 105 ? 11.973 -2.729 -23.176 1.00 96.12 105 ARG A O 1
ATOM 872 N N . L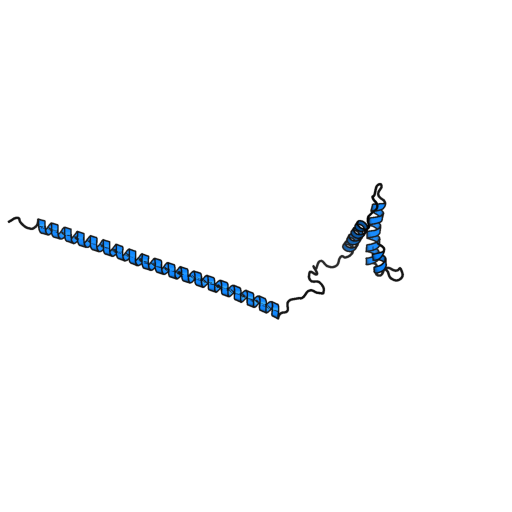EU A 1 106 ? 11.655 -4.566 -21.913 1.00 95.38 106 LEU A N 1
ATOM 873 C CA . LEU A 1 106 ? 12.846 -5.278 -22.363 1.00 95.38 106 LEU A CA 1
ATOM 874 C C . LEU A 1 106 ? 12.686 -5.710 -23.825 1.00 95.38 106 LEU A C 1
ATOM 876 O O . LEU A 1 106 ? 13.575 -5.464 -24.628 1.00 95.38 106 LEU A O 1
ATOM 880 N N . GLU A 1 107 ? 11.510 -6.226 -24.189 1.00 94.81 107 GLU A N 1
ATOM 881 C CA . GLU A 1 107 ? 11.162 -6.550 -25.577 1.00 94.81 107 GLU A CA 1
ATOM 882 C C . GLU A 1 107 ? 11.179 -5.312 -26.483 1.00 94.81 107 GLU A C 1
ATOM 884 O O . GLU A 1 107 ? 11.724 -5.358 -27.587 1.00 94.81 107 GLU A O 1
ATOM 889 N N . ALA A 1 108 ? 10.628 -4.185 -26.017 1.00 93.69 108 ALA A N 1
ATOM 890 C CA . ALA A 1 108 ? 10.680 -2.927 -26.759 1.00 93.69 108 ALA A CA 1
ATOM 891 C C . ALA A 1 108 ? 12.127 -2.451 -26.966 1.00 93.69 108 ALA A C 1
ATOM 893 O O . ALA A 1 108 ? 12.498 -2.050 -28.068 1.00 93.69 108 ALA A O 1
ATOM 894 N N . GLN A 1 109 ? 12.958 -2.545 -25.927 1.00 93.94 109 GLN A N 1
ATOM 895 C CA . GLN A 1 109 ? 14.362 -2.165 -26.005 1.00 93.94 109 GLN A CA 1
ATOM 896 C C . GLN A 1 109 ? 15.139 -3.073 -26.971 1.00 93.94 109 GLN A C 1
ATOM 898 O O . GLN A 1 109 ? 15.920 -2.578 -27.782 1.00 93.94 109 GLN A O 1
ATOM 903 N N . ASP A 1 110 ? 14.915 -4.386 -26.930 1.00 92.56 110 ASP A N 1
ATOM 904 C CA . ASP A 1 110 ? 15.554 -5.338 -27.844 1.00 92.56 110 ASP A CA 1
ATOM 905 C C . ASP A 1 110 ? 15.170 -5.072 -29.308 1.00 92.56 110 ASP A C 1
ATOM 907 O O . ASP A 1 110 ? 16.023 -5.145 -30.198 1.00 92.56 110 ASP A O 1
ATOM 911 N N . ALA A 1 111 ? 13.914 -4.693 -29.566 1.00 91.06 111 ALA A N 1
ATOM 912 C CA . ALA A 1 111 ? 13.469 -4.288 -30.897 1.00 91.06 111 ALA A CA 1
ATOM 913 C C . ALA A 1 111 ? 14.208 -3.031 -31.394 1.00 91.06 111 ALA A C 1
ATOM 915 O O . ALA A 1 111 ? 14.689 -3.015 -32.530 1.00 91.06 111 ALA A O 1
ATOM 916 N N . GLU A 1 112 ? 14.374 -2.015 -30.541 1.00 93.06 112 GLU A N 1
ATOM 917 C CA . GLU A 1 112 ? 15.140 -0.804 -30.868 1.00 93.06 112 GLU A CA 1
ATOM 918 C C . GLU A 1 112 ? 16.613 -1.116 -31.172 1.00 93.06 112 GLU A C 1
ATOM 920 O O . GLU A 1 112 ? 17.173 -0.601 -32.145 1.00 93.06 112 GLU A O 1
ATOM 925 N N . TRP A 1 113 ? 17.250 -1.989 -30.385 1.00 91.75 113 TRP A N 1
ATOM 926 C CA . TRP A 1 113 ? 18.632 -2.415 -30.628 1.00 91.75 113 TRP A CA 1
ATOM 927 C C . TRP A 1 113 ? 18.793 -3.125 -31.972 1.00 91.75 113 TRP A C 1
ATOM 929 O O . TRP A 1 113 ? 19.771 -2.883 -32.688 1.00 91.75 113 TRP A O 1
ATOM 939 N N . GLU A 1 114 ? 17.848 -3.993 -32.328 1.00 93.00 114 GLU A N 1
ATOM 940 C CA . GLU A 1 114 ? 17.889 -4.732 -33.586 1.00 93.00 114 GLU A CA 1
ATOM 941 C C . GLU A 1 114 ? 17.655 -3.804 -34.790 1.00 93.00 114 GLU A C 1
ATOM 943 O O . GLU A 1 114 ? 18.353 -3.901 -35.803 1.00 93.00 114 GLU A O 1
ATOM 948 N N . GLU A 1 115 ? 16.739 -2.839 -34.679 1.00 93.19 115 GLU A N 1
ATOM 949 C CA . GLU A 1 115 ? 16.556 -1.801 -35.698 1.00 93.19 115 GLU A CA 1
ATOM 950 C C . GLU A 1 115 ? 17.796 -0.920 -35.851 1.00 93.19 115 GLU A C 1
ATOM 952 O O . GLU A 1 115 ? 18.254 -0.680 -36.973 1.00 93.19 115 GLU A O 1
ATOM 957 N N . HIS A 1 116 ? 18.390 -0.489 -34.739 1.00 94.31 116 HIS A N 1
ATOM 958 C CA . HIS A 1 116 ? 19.612 0.304 -34.751 1.00 94.31 116 HIS A CA 1
ATOM 959 C C . HIS A 1 116 ? 20.772 -0.454 -35.411 1.00 94.31 116 HIS A C 1
ATOM 961 O O . HIS A 1 116 ? 21.498 0.104 -36.241 1.00 94.31 116 HIS A O 1
ATOM 967 N N . ARG A 1 117 ? 20.913 -1.755 -35.121 1.00 95.62 117 ARG A N 1
ATOM 968 C CA . ARG A 1 117 ? 21.900 -2.626 -35.773 1.00 95.62 117 ARG A CA 1
ATOM 969 C C . ARG A 1 117 ? 21.692 -2.665 -37.288 1.00 95.62 117 ARG A C 1
ATOM 971 O O . ARG A 1 117 ? 22.650 -2.439 -38.030 1.00 95.62 117 ARG A O 1
ATOM 978 N N . ARG A 1 118 ? 20.454 -2.870 -37.754 1.00 95.19 118 ARG A N 1
ATOM 979 C CA . ARG A 1 118 ? 20.126 -2.875 -39.194 1.00 95.19 118 ARG A CA 1
ATOM 980 C C . ARG A 1 118 ? 20.445 -1.540 -39.864 1.00 95.19 118 ARG A C 1
ATOM 982 O O . ARG A 1 118 ? 20.965 -1.525 -40.979 1.00 95.19 118 ARG A O 1
ATOM 989 N N . GLN A 1 119 ? 20.166 -0.419 -39.199 1.00 95.56 119 GLN A N 1
ATOM 990 C CA . GLN A 1 119 ? 20.499 0.909 -39.722 1.00 95.56 119 GLN A CA 1
ATOM 991 C C . GLN A 1 119 ? 22.014 1.097 -39.878 1.00 95.56 119 GLN A C 1
ATOM 993 O O . GLN A 1 119 ? 22.469 1.579 -40.918 1.00 95.56 119 GLN A O 1
ATOM 998 N N . ILE A 1 120 ? 22.804 0.673 -38.885 1.00 95.88 120 ILE A N 1
ATOM 999 C CA . ILE A 1 120 ? 24.270 0.719 -38.959 1.00 95.88 120 ILE A CA 1
ATOM 1000 C C . ILE A 1 120 ? 24.788 -0.144 -40.112 1.00 95.88 120 ILE A C 1
ATOM 1002 O O . ILE A 1 120 ? 25.657 0.304 -40.862 1.00 95.88 120 ILE A O 1
ATOM 1006 N N . GLU A 1 121 ? 24.279 -1.365 -40.271 1.00 95.56 121 GLU A N 1
ATOM 1007 C CA . GLU A 1 121 ? 24.689 -2.248 -41.369 1.00 95.56 121 GLU A CA 1
ATOM 1008 C C . GLU A 1 121 ? 24.355 -1.655 -42.737 1.00 95.56 121 GLU A C 1
ATOM 1010 O O . GLU A 1 121 ? 25.201 -1.663 -43.633 1.00 95.56 121 GLU A O 1
ATOM 1015 N N . LYS A 1 122 ? 23.165 -1.064 -42.885 1.00 95.75 122 LYS A N 1
ATOM 1016 C CA . LYS A 1 122 ? 22.766 -0.394 -44.125 1.00 95.75 122 LYS A CA 1
ATOM 1017 C C . LYS A 1 122 ? 23.697 0.773 -44.462 1.00 95.75 122 LYS A C 1
ATOM 1019 O O . LYS A 1 122 ? 24.218 0.824 -45.573 1.00 95.75 122 LYS A O 1
ATOM 1024 N N . MET A 1 123 ? 23.981 1.649 -43.493 1.00 94.94 123 MET A N 1
ATOM 1025 C CA . MET A 1 123 ? 24.919 2.762 -43.688 1.00 94.94 123 MET A CA 1
ATOM 1026 C C . MET A 1 123 ? 26.332 2.283 -44.034 1.00 94.94 123 MET A C 1
ATOM 1028 O O . MET A 1 123 ? 27.007 2.894 -44.861 1.00 94.94 123 MET A O 1
ATOM 1032 N N . LYS A 1 124 ? 26.809 1.198 -43.409 1.00 95.44 124 LYS A N 1
ATOM 1033 C CA . LYS A 1 124 ? 28.117 0.613 -43.741 1.00 95.44 124 LYS A CA 1
ATOM 1034 C C . LYS A 1 124 ? 28.151 0.118 -45.184 1.00 95.44 124 LYS A C 1
ATOM 1036 O O . LYS A 1 124 ? 29.110 0.419 -45.888 1.00 95.44 124 LYS A O 1
ATOM 1041 N N . LYS A 1 125 ? 27.100 -0.578 -45.625 1.00 96.06 125 LYS A N 1
ATOM 1042 C CA . LYS A 1 125 ? 26.991 -1.106 -46.989 1.00 96.06 125 LYS A CA 1
ATOM 1043 C C . LYS A 1 125 ? 26.931 0.004 -48.040 1.00 96.06 125 LYS A C 1
ATOM 1045 O O . LYS A 1 125 ? 27.603 -0.100 -49.059 1.00 96.06 125 LYS A O 1
ATOM 1050 N N . GLU A 1 126 ? 26.176 1.072 -47.785 1.00 94.25 126 GLU A N 1
ATOM 1051 C CA . GLU A 1 126 ? 26.126 2.249 -48.668 1.00 94.25 126 GLU A CA 1
ATOM 1052 C C . GLU A 1 126 ? 27.505 2.916 -48.783 1.00 94.25 126 GLU A C 1
ATOM 1054 O O . GLU A 1 126 ? 27.999 3.126 -49.888 1.00 94.25 126 GLU A O 1
ATOM 1059 N N . ARG A 1 127 ? 28.196 3.141 -47.655 1.00 93.75 127 ARG A N 1
ATOM 1060 C CA . ARG A 1 127 ? 29.558 3.707 -47.663 1.00 93.75 127 ARG A CA 1
ATOM 1061 C C . ARG A 1 127 ? 30.576 2.829 -48.389 1.00 93.75 127 ARG A C 1
ATOM 1063 O O . ARG A 1 127 ? 31.516 3.348 -48.990 1.00 93.75 127 ARG A O 1
ATOM 1070 N N . GLU A 1 128 ? 30.443 1.510 -48.288 1.00 94.94 128 GLU A N 1
ATOM 1071 C CA . GLU A 1 128 ? 31.318 0.572 -48.989 1.00 94.94 128 GLU A CA 1
ATOM 1072 C C . GLU A 1 128 ? 31.065 0.599 -50.499 1.00 94.94 128 GLU A C 1
ATOM 1074 O O . GLU A 1 128 ? 32.022 0.732 -51.263 1.00 94.94 128 GLU A O 1
ATOM 1079 N N . ALA A 1 129 ? 29.797 0.602 -50.920 1.00 94.94 129 ALA A N 1
ATOM 1080 C CA . ALA A 1 129 ? 29.414 0.738 -52.322 1.00 94.94 129 ALA A CA 1
ATOM 1081 C C . ALA A 1 129 ? 29.916 2.058 -52.935 1.00 94.94 129 ALA A C 1
ATOM 1083 O O . ALA A 1 129 ? 30.505 2.044 -54.016 1.00 94.94 129 ALA A O 1
ATOM 1084 N N . ASP A 1 130 ? 29.779 3.181 -52.224 1.00 94.94 130 ASP A N 1
ATOM 1085 C CA . ASP A 1 130 ? 30.306 4.480 -52.666 1.00 94.94 130 ASP A CA 1
ATOM 1086 C C . ASP A 1 130 ? 31.832 4.449 -52.830 1.00 94.94 130 ASP A C 1
ATOM 1088 O O . ASP A 1 130 ? 32.388 4.968 -53.803 1.00 94.94 130 ASP A O 1
ATOM 1092 N N . ARG A 1 131 ? 32.536 3.799 -51.894 1.00 95.12 131 ARG A N 1
ATOM 1093 C CA . ARG A 1 131 ? 33.994 3.643 -51.959 1.00 95.12 131 ARG A CA 1
ATOM 1094 C C . ARG A 1 131 ? 34.417 2.791 -53.155 1.00 95.12 131 ARG A C 1
ATOM 1096 O O . ARG A 1 131 ? 35.438 3.090 -53.778 1.00 95.12 131 ARG A O 1
ATOM 1103 N N . GLU A 1 132 ? 33.683 1.728 -53.462 1.00 94.62 132 GLU A N 1
ATOM 1104 C CA . GLU A 1 132 ? 33.940 0.881 -54.628 1.00 94.62 132 GLU A CA 1
ATOM 1105 C C . GLU A 1 132 ? 33.651 1.609 -55.942 1.00 94.62 132 GLU A C 1
ATOM 1107 O O . GLU A 1 132 ? 34.496 1.583 -56.840 1.00 94.62 132 GLU A O 1
ATOM 1112 N N . ALA A 1 133 ? 32.531 2.328 -56.035 1.00 94.56 133 ALA A N 1
ATOM 1113 C CA . ALA A 1 133 ? 32.184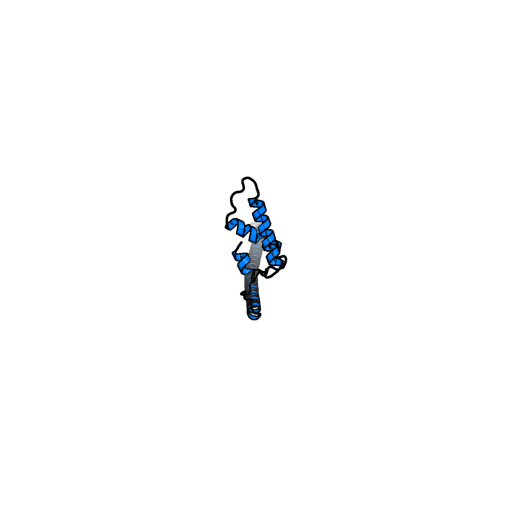 3.138 -57.199 1.00 94.56 133 ALA A CA 1
ATOM 1114 C C . ALA A 1 133 ? 33.249 4.210 -57.477 1.00 94.56 133 ALA A C 1
ATOM 1116 O O . ALA A 1 133 ? 33.691 4.371 -58.617 1.00 94.56 133 ALA A O 1
ATOM 1117 N N . LEU A 1 134 ? 33.741 4.885 -56.431 1.00 94.69 134 LEU A N 1
ATOM 1118 C CA . LEU A 1 134 ? 34.820 5.863 -56.558 1.00 94.69 134 LEU A CA 1
ATOM 1119 C C . LEU A 1 134 ? 36.118 5.221 -57.074 1.00 94.69 134 LEU A C 1
ATOM 1121 O O . LEU A 1 134 ? 36.756 5.763 -57.977 1.00 94.69 134 LEU A O 1
ATOM 1125 N N . LYS A 1 135 ? 36.498 4.047 -56.549 1.00 94.62 135 LYS A N 1
ATOM 1126 C CA . LYS A 1 135 ? 37.670 3.298 -57.040 1.00 94.62 135 LYS A CA 1
ATOM 1127 C C . LYS A 1 135 ? 37.523 2.914 -58.513 1.00 94.62 135 LYS A C 1
ATOM 1129 O O . LYS A 1 135 ? 38.479 3.068 -59.274 1.00 94.62 135 LYS A O 1
ATOM 1134 N N . GLN A 1 136 ? 36.347 2.432 -58.921 1.00 93.88 136 GLN A N 1
ATOM 1135 C CA . GLN A 1 136 ? 36.075 2.076 -60.316 1.00 93.88 136 GLN A CA 1
ATOM 1136 C C . GLN A 1 136 ? 36.157 3.302 -61.233 1.00 93.88 136 GLN A C 1
ATOM 1138 O O . GLN A 1 136 ? 36.837 3.247 -62.257 1.00 93.88 136 GLN A O 1
ATOM 1143 N N . ALA A 1 137 ? 35.550 4.427 -60.844 1.00 92.00 137 ALA A N 1
ATOM 1144 C CA . ALA A 1 137 ? 35.606 5.674 -61.606 1.00 92.00 137 ALA A CA 1
ATOM 1145 C C . ALA A 1 137 ? 37.048 6.184 -61.782 1.00 92.00 137 ALA A C 1
ATOM 1147 O O . ALA A 1 137 ? 37.446 6.551 -62.889 1.00 92.00 137 ALA A O 1
ATOM 1148 N N . MET A 1 138 ? 37.861 6.148 -60.717 1.00 92.25 138 MET A N 1
ATOM 1149 C CA . MET A 1 138 ? 39.284 6.504 -60.791 1.00 92.25 138 MET A CA 1
ATOM 1150 C C . MET A 1 138 ? 40.058 5.581 -61.740 1.00 92.25 138 MET A C 1
ATOM 1152 O O . MET A 1 138 ? 40.851 6.062 -62.549 1.00 92.25 138 MET A O 1
ATOM 1156 N N . SER A 1 139 ? 39.807 4.270 -61.683 1.00 92.25 139 SER A N 1
ATOM 1157 C CA . SER A 1 139 ? 40.450 3.295 -62.571 1.00 92.25 139 SER A CA 1
ATOM 1158 C C . SER A 1 139 ? 40.081 3.522 -64.043 1.00 92.25 139 SER A C 1
ATOM 1160 O O . SER A 1 139 ? 40.964 3.533 -64.901 1.00 92.25 139 SER A O 1
ATOM 1162 N N . MET A 1 140 ? 38.805 3.789 -64.345 1.00 90.50 140 MET A N 1
ATOM 1163 C CA . MET A 1 140 ? 38.355 4.108 -65.706 1.00 90.50 140 MET A CA 1
ATOM 1164 C C . MET A 1 140 ? 38.980 5.405 -66.237 1.00 90.50 140 MET A C 1
ATOM 1166 O O . MET A 1 140 ? 39.380 5.457 -67.399 1.00 90.50 140 MET A O 1
ATOM 1170 N N . MET A 1 141 ? 39.109 6.437 -65.398 1.00 87.88 141 MET A N 1
ATOM 1171 C CA . MET A 1 141 ? 39.733 7.709 -65.778 1.00 87.88 141 MET A CA 1
ATOM 1172 C C . MET A 1 141 ? 41.224 7.547 -66.100 1.00 87.88 141 MET A C 1
ATOM 1174 O O . MET A 1 141 ? 41.694 8.059 -67.116 1.00 87.88 141 MET A O 1
ATOM 1178 N N . GLN A 1 142 ? 41.954 6.782 -65.283 1.00 87.25 142 GLN A N 1
ATOM 1179 C CA . GLN A 1 142 ? 43.357 6.451 -65.546 1.00 87.25 142 GLN A CA 1
ATOM 1180 C C . GLN A 1 142 ? 43.514 5.645 -66.842 1.00 87.25 142 GLN A C 1
ATOM 1182 O O . GLN A 1 142 ? 44.396 5.937 -67.648 1.00 87.25 142 GLN A O 1
ATOM 1187 N N . ALA A 1 143 ? 42.627 4.677 -67.092 1.00 83.38 143 ALA A N 1
ATOM 1188 C CA . ALA A 1 143 ? 42.632 3.902 -68.331 1.00 83.38 143 ALA A CA 1
ATOM 1189 C C . ALA A 1 143 ? 42.301 4.757 -69.570 1.00 83.38 143 ALA A C 1
ATOM 1191 O O . ALA A 1 143 ? 42.862 4.528 -70.639 1.00 83.38 143 ALA A O 1
ATOM 1192 N N . ALA A 1 144 ? 41.424 5.758 -69.441 1.00 78.94 144 ALA A N 1
ATOM 1193 C CA . ALA A 1 144 ? 41.113 6.699 -70.516 1.00 78.94 144 ALA A CA 1
ATOM 1194 C C . ALA A 1 144 ? 42.290 7.641 -70.830 1.00 78.94 144 ALA A C 1
ATOM 1196 O O . ALA A 1 144 ? 42.529 7.935 -71.996 1.00 78.94 144 ALA A O 1
ATOM 1197 N N . GLN A 1 145 ? 43.058 8.058 -69.817 1.00 74.31 145 GLN A N 1
ATOM 1198 C CA . GLN A 1 145 ? 44.274 8.866 -69.992 1.00 74.31 145 GLN A CA 1
ATOM 1199 C C . GLN A 1 145 ? 45.442 8.095 -70.626 1.00 74.31 145 GLN A C 1
ATOM 1201 O O . GLN A 1 145 ? 46.320 8.712 -71.221 1.00 74.31 145 GLN A O 1
ATOM 1206 N N . GLN A 1 146 ? 45.465 6.763 -70.518 1.00 65.88 146 GLN A N 1
ATOM 1207 C CA . GLN A 1 146 ? 46.496 5.916 -71.133 1.00 65.88 146 GLN A CA 1
ATOM 1208 C C . GLN A 1 146 ? 46.152 5.435 -72.551 1.00 65.88 146 GLN A C 1
ATOM 1210 O O . GLN A 1 146 ? 46.967 4.752 -73.171 1.00 65.88 146 GLN A O 1
ATOM 1215 N N . ARG A 1 147 ? 44.977 5.781 -73.100 1.00 52.09 147 ARG A N 1
ATOM 1216 C CA . ARG A 1 147 ? 44.680 5.517 -74.515 1.00 52.09 147 ARG A CA 1
ATOM 1217 C C . ARG A 1 147 ? 45.423 6.542 -75.383 1.00 52.09 147 ARG A C 1
ATOM 1219 O O . ARG A 1 147 ? 45.147 7.732 -75.243 1.00 52.09 147 ARG A O 1
ATOM 1226 N N . PRO A 1 148 ? 46.342 6.124 -76.272 1.00 49.38 148 PRO A N 1
ATOM 1227 C CA . PRO A 1 148 ? 47.007 7.053 -77.174 1.00 49.38 148 PRO A CA 1
ATOM 1228 C C . PRO A 1 148 ? 45.987 7.629 -78.160 1.00 49.38 148 PRO A C 1
ATOM 1230 O O . PRO A 1 148 ? 45.213 6.885 -78.766 1.00 49.38 148 PRO A O 1
ATOM 1233 N N . SER A 1 149 ? 45.991 8.954 -78.310 1.00 50.09 149 SER A N 1
ATOM 1234 C CA . SER A 1 149 ? 45.375 9.631 -79.450 1.00 50.09 149 SER A CA 1
ATOM 1235 C C . SER A 1 149 ? 46.014 9.073 -80.723 1.00 50.09 149 SER A C 1
ATOM 1237 O O . SER A 1 149 ? 47.221 9.229 -80.912 1.00 50.09 149 SER A O 1
ATOM 1239 N N . VAL A 1 150 ?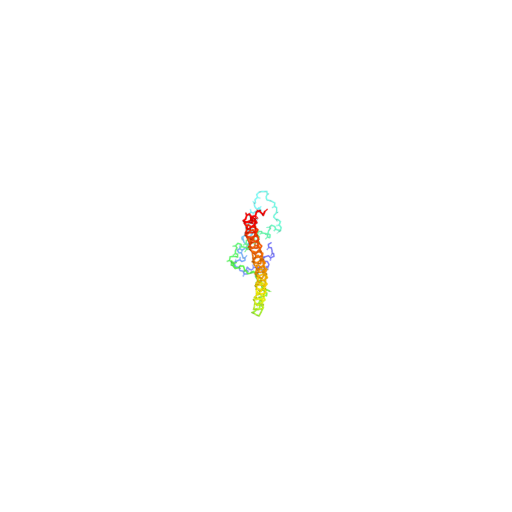 45.219 8.359 -81.521 1.00 43.16 150 VAL A N 1
ATOM 1240 C CA . VAL A 1 150 ? 45.578 7.903 -82.875 1.00 43.16 150 VAL A CA 1
ATOM 1241 C C . VAL A 1 150 ? 45.777 9.112 -83.780 1.00 43.16 150 VAL A C 1
ATOM 1243 O O . VAL A 1 150 ? 44.968 10.061 -83.652 1.00 43.16 150 VAL A O 1
#

pLDDT: mean 84.73, std 13.12, range [43.16, 97.62]

Secondary structure (DSSP, 8-state):
-HHHHHHHEETTEES-HHHHHHHHHHHHHHHHHHTSTTPPPPPHHHHHHHHHHHHHHH-----S---S-TTPPPPPHHHHHHHHHHHHHHHHHHHHHHHHHHHHHHHHHHHHHHHHHHHHHHHHHHHHHHHHHHHHHHHHHHHHHTS---

Organism: NCBI:txid191504